Protein AF-A0A4Q6BDN5-F1 (afdb_monomer_lite)

pLDDT: mean 94.68, std 4.39, range [74.38, 97.81]

Secondary structure (DSSP, 8-state):
--TTHHHH-TTTTT-------S-GGGGTTSPPHHHHHHHH-

Sequence (41 aa):
GSPELVNTDPYGEGWMVRMKVANAADVDGLMDAAAYEKLVG

Foldseek 3Di:
DCCCCCVVPVPPPNDDDDDDDPDPCVCVPDDDPVRVVVVPD

Structure (mmCIF, N/CA/C/O backbone):
data_AF-A0A4Q6BDN5-F1
#
_entry.id   AF-A0A4Q6BDN5-F1
#
loop_
_atom_site.group_PDB
_atom_site.id
_atom_site.type_symbol
_atom_site.label_atom_id
_atom_site.label_alt_id
_atom_site.label_comp_id
_atom_site.label_asym_id
_atom_site.label_entity_id
_atom_site.label_seq_id
_atom_site.pdbx_PDB_ins_code
_atom_site.Cartn_x
_atom_site.Cartn_y
_atom_site.Cartn_z
_atom_site.occupancy
_atom_site.B_iso_or_equiv
_atom_site.auth_seq_id
_atom_site.auth_comp_id
_atom_site.auth_asym_id
_atom_site.auth_atom_id
_atom_site.pdbx_PDB_model_num
ATOM 1 N N . GLY A 1 1 ? 1.132 7.223 21.236 1.00 74.38 1 GLY A N 1
ATOM 2 C CA . GLY A 1 1 ? 0.766 6.824 19.866 1.00 74.38 1 GLY A CA 1
ATOM 3 C C . GLY A 1 1 ? -0.587 6.159 19.910 1.00 74.38 1 GLY A C 1
ATOM 4 O O . GLY A 1 1 ? -0.945 5.672 20.976 1.00 74.38 1 GLY A O 1
ATOM 5 N N . SER A 1 2 ? -1.296 6.162 18.788 1.00 90.50 2 SER A N 1
ATOM 6 C CA . SER A 1 2 ? -2.653 5.626 18.644 1.00 90.50 2 SER A CA 1
ATOM 7 C C . SER A 1 2 ? -2.624 4.340 17.808 1.00 90.50 2 SER A C 1
ATOM 9 O O . SER A 1 2 ? -2.773 4.410 16.589 1.00 90.50 2 SER A O 1
ATOM 11 N N . PRO A 1 3 ? -2.330 3.169 18.409 1.00 92.38 3 PRO A N 1
ATOM 12 C CA . PRO A 1 3 ? -2.229 1.898 17.680 1.00 92.38 3 PRO A CA 1
ATOM 13 C C . PRO A 1 3 ? -3.538 1.481 16.992 1.00 92.38 3 PRO A C 1
ATOM 15 O O . PRO A 1 3 ? -3.511 0.775 15.989 1.00 92.38 3 PRO A O 1
ATOM 18 N N . GLU A 1 4 ? -4.679 1.943 17.497 1.00 96.19 4 GLU A N 1
ATOM 19 C CA . GLU A 1 4 ? -6.006 1.746 16.918 1.00 96.19 4 GLU A CA 1
ATOM 20 C C . GLU A 1 4 ? -6.141 2.294 15.491 1.00 96.19 4 GLU A C 1
ATOM 22 O O . GLU A 1 4 ? -6.958 1.778 14.728 1.00 96.19 4 GLU A O 1
ATOM 27 N N . LEU A 1 5 ? -5.298 3.260 15.100 1.00 96.19 5 LEU A N 1
ATOM 28 C CA . LEU A 1 5 ? -5.283 3.813 13.744 1.00 96.19 5 LEU A CA 1
ATOM 29 C 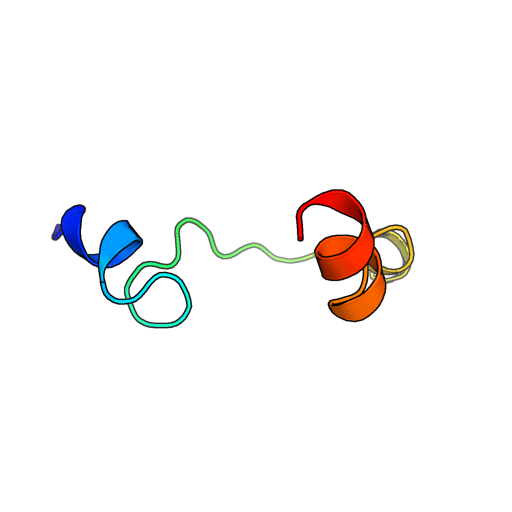C . LEU A 1 5 ? -4.962 2.755 12.686 1.00 96.19 5 LEU A C 1
ATOM 31 O O . LEU A 1 5 ? -5.462 2.855 11.574 1.00 96.19 5 LEU A O 1
ATOM 35 N N . VAL A 1 6 ? -4.216 1.698 13.031 1.00 95.94 6 VAL A N 1
ATOM 36 C CA . VAL A 1 6 ? -3.970 0.562 12.121 1.00 95.94 6 VAL A CA 1
ATOM 37 C C . VAL A 1 6 ? -5.278 -0.134 11.731 1.00 95.94 6 VAL A C 1
ATOM 39 O O . VAL A 1 6 ? -5.386 -0.667 10.633 1.00 95.94 6 VAL A O 1
ATOM 42 N N . ASN A 1 7 ? -6.283 -0.119 12.608 1.00 96.12 7 ASN A N 1
ATOM 43 C CA . ASN A 1 7 ? -7.571 -0.755 12.346 1.00 96.12 7 ASN A CA 1
ATOM 44 C C . ASN A 1 7 ? -8.544 0.182 11.619 1.00 96.12 7 ASN A C 1
ATOM 46 O O . ASN A 1 7 ? -9.313 -0.276 10.779 1.00 96.12 7 ASN A O 1
ATOM 50 N N . THR A 1 8 ? -8.557 1.473 11.967 1.00 97.25 8 THR A N 1
ATOM 51 C CA . THR A 1 8 ? -9.559 2.429 11.462 1.00 97.25 8 THR A CA 1
ATOM 52 C C . THR A 1 8 ? -9.105 3.216 10.236 1.00 97.25 8 THR A C 1
ATOM 54 O O . THR A 1 8 ? -9.946 3.616 9.439 1.00 97.25 8 THR A O 1
ATOM 57 N N . ASP A 1 9 ? -7.800 3.450 10.090 1.00 96.81 9 ASP A N 1
ATOM 58 C CA . ASP A 1 9 ? -7.194 4.188 8.978 1.00 96.81 9 ASP A CA 1
ATOM 59 C C . ASP A 1 9 ? -5.845 3.558 8.548 1.00 96.81 9 ASP A C 1
ATOM 61 O O . ASP A 1 9 ? -4.780 4.174 8.676 1.00 96.81 9 ASP A O 1
ATOM 65 N N . PRO A 1 10 ? -5.860 2.302 8.050 1.00 95.75 10 PRO A N 1
ATOM 66 C CA . PRO A 1 10 ? -4.645 1.539 7.740 1.00 95.75 10 PRO A CA 1
ATOM 67 C C . PRO A 1 10 ? -3.785 2.147 6.621 1.00 95.75 10 PRO A C 1
ATOM 69 O O . PRO A 1 10 ? -2.593 1.852 6.536 1.00 95.75 10 PRO A O 1
ATOM 72 N N . TYR A 1 11 ? -4.378 2.973 5.754 1.00 94.31 11 TYR A N 1
ATOM 73 C CA . TYR A 1 11 ? -3.703 3.575 4.600 1.00 94.31 11 TYR A CA 1
ATOM 74 C C . TYR A 1 11 ? -3.381 5.068 4.782 1.00 94.31 11 TYR A C 1
ATOM 76 O O . TYR A 1 11 ? -2.626 5.618 3.979 1.00 94.31 11 TYR A O 1
ATOM 84 N N . GLY A 1 12 ? -3.925 5.721 5.815 1.00 95.06 12 GLY A N 1
ATOM 85 C CA . GLY A 1 12 ? -3.638 7.108 6.175 1.00 95.06 12 GLY A CA 1
ATOM 86 C C . GLY A 1 12 ? -2.656 7.209 7.341 1.00 95.06 12 GLY A C 1
ATOM 87 O O . GLY A 1 12 ? -1.455 6.968 7.187 1.00 95.06 12 GLY A O 1
ATOM 88 N N . GLU A 1 13 ? -3.145 7.609 8.514 1.00 95.31 13 GLU A N 1
ATOM 89 C CA . GLU A 1 13 ? -2.301 7.834 9.695 1.00 95.31 13 GLU A CA 1
ATOM 90 C C . GLU A 1 13 ? -1.773 6.536 10.329 1.00 95.31 13 GLU A C 1
ATOM 92 O O . GLU A 1 13 ? -0.752 6.569 11.015 1.00 95.31 13 GLU A O 1
ATOM 97 N N . GLY A 1 14 ? -2.399 5.387 10.052 1.00 95.81 14 GLY A N 1
ATOM 98 C CA . GLY A 1 14 ? -2.015 4.067 10.565 1.00 95.81 14 GLY A CA 1
ATOM 99 C C . GLY A 1 14 ? -0.796 3.410 9.900 1.00 95.81 14 GLY A C 1
ATOM 100 O O . GLY A 1 14 ? -0.563 2.219 10.114 1.00 95.81 14 GLY A O 1
ATOM 101 N N . TRP A 1 15 ? -0.012 4.132 9.090 1.00 94.69 15 TRP A N 1
ATOM 102 C CA . TRP A 1 15 ? 1.173 3.577 8.422 1.00 94.69 15 TRP A CA 1
ATOM 103 C C . TRP A 1 15 ? 2.226 3.085 9.433 1.00 94.69 15 TRP A C 1
ATOM 105 O O . TRP A 1 15 ? 2.536 3.756 10.415 1.00 94.69 15 TRP A O 1
ATOM 115 N N . MET A 1 16 ? 2.821 1.915 9.178 1.00 93.94 16 MET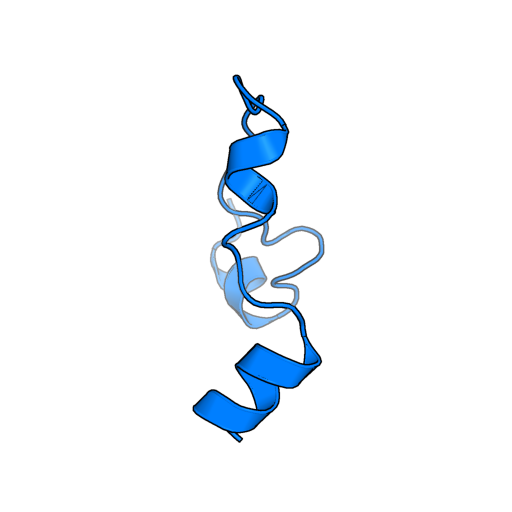 A N 1
ATOM 116 C CA . MET A 1 16 ? 3.762 1.296 10.125 1.00 93.94 16 MET A CA 1
ATOM 117 C C . MET A 1 16 ? 5.199 1.800 9.958 1.00 93.94 16 MET A C 1
ATOM 119 O O . MET A 1 16 ? 5.852 2.178 10.928 1.00 93.94 16 MET A O 1
ATOM 123 N N . VAL A 1 17 ? 5.717 1.779 8.726 1.00 95.19 17 VAL A N 1
ATOM 124 C CA . VAL A 1 17 ? 7.104 2.150 8.410 1.00 95.19 17 VAL A CA 1
ATOM 125 C C . VAL A 1 17 ? 7.157 2.909 7.086 1.00 95.19 17 VAL A C 1
ATOM 127 O O . VAL A 1 17 ? 6.407 2.624 6.155 1.00 95.19 17 VAL A O 1
ATOM 130 N N . ARG A 1 18 ? 8.075 3.872 6.995 1.00 94.00 18 ARG A N 1
ATOM 131 C CA . ARG A 1 18 ? 8.486 4.529 5.753 1.00 94.00 18 ARG A CA 1
ATOM 132 C C . ARG A 1 18 ? 9.961 4.252 5.564 1.00 94.00 18 ARG A C 1
ATOM 134 O O . ARG A 1 18 ? 10.757 4.459 6.477 1.00 94.00 18 ARG A O 1
ATOM 141 N N . MET A 1 19 ? 10.320 3.790 4.379 1.00 94.19 19 MET A N 1
ATOM 142 C CA . MET A 1 19 ? 11.688 3.419 4.056 1.00 94.19 19 MET A CA 1
ATOM 143 C C . MET A 1 19 ? 12.030 3.830 2.632 1.00 94.19 19 MET A C 1
ATOM 145 O O . MET A 1 19 ? 11.157 3.950 1.774 1.00 94.19 19 MET A O 1
ATOM 149 N N . LYS A 1 20 ? 13.320 4.059 2.390 1.00 95.81 20 LYS A N 1
ATOM 150 C CA . LYS A 1 20 ? 13.837 4.316 1.050 1.00 95.81 20 LYS A CA 1
ATOM 151 C C . LYS A 1 20 ? 14.107 2.982 0.366 1.00 95.81 20 LYS A C 1
ATOM 153 O O . LYS A 1 20 ? 14.863 2.168 0.890 1.00 95.81 20 LYS A O 1
ATOM 158 N N . VAL A 1 21 ? 13.525 2.791 -0.812 1.00 95.06 21 VAL A N 1
ATOM 159 C CA . VAL A 1 21 ? 13.814 1.630 -1.655 1.00 95.06 21 VAL A CA 1
ATOM 160 C C . VAL A 1 21 ? 15.182 1.828 -2.310 1.00 95.06 21 VAL A C 1
ATOM 162 O O . VAL A 1 21 ? 15.449 2.882 -2.891 1.00 95.06 21 VAL A O 1
ATOM 165 N N . ALA A 1 22 ? 16.067 0.842 -2.163 1.00 96.06 22 ALA A N 1
ATOM 166 C CA . ALA A 1 22 ? 17.428 0.907 -2.693 1.00 96.06 22 ALA A CA 1
ATOM 167 C C . ALA A 1 22 ? 17.481 0.609 -4.201 1.00 96.06 22 ALA A C 1
ATOM 169 O O . ALA A 1 22 ? 18.243 1.256 -4.918 1.00 96.06 22 ALA A O 1
ATOM 170 N N . ASN A 1 23 ? 16.6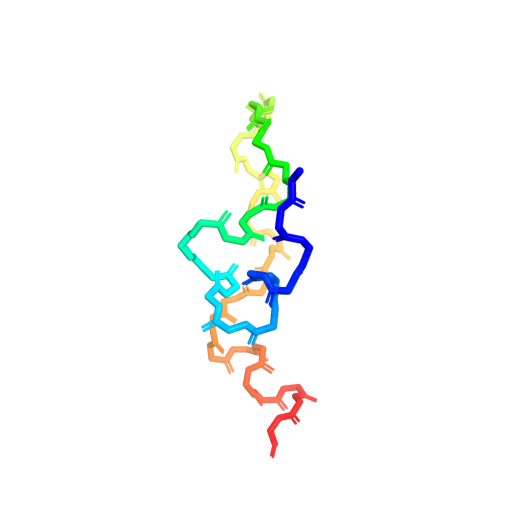50 -0.322 -4.677 1.00 96.19 23 ASN A N 1
ATOM 171 C CA . ASN A 1 23 ? 16.520 -0.696 -6.080 1.00 96.19 23 ASN A CA 1
ATOM 172 C C . ASN A 1 23 ? 15.043 -0.673 -6.496 1.00 96.19 23 ASN A C 1
ATOM 174 O O . ASN A 1 23 ? 14.226 -1.392 -5.931 1.00 96.19 23 ASN A O 1
ATOM 178 N N . ALA A 1 24 ? 14.697 0.143 -7.494 1.00 94.19 24 ALA A N 1
ATOM 179 C CA . ALA A 1 24 ? 13.311 0.285 -7.935 1.00 94.19 24 ALA A CA 1
ATOM 180 C C . ALA A 1 24 ? 12.724 -1.024 -8.485 1.00 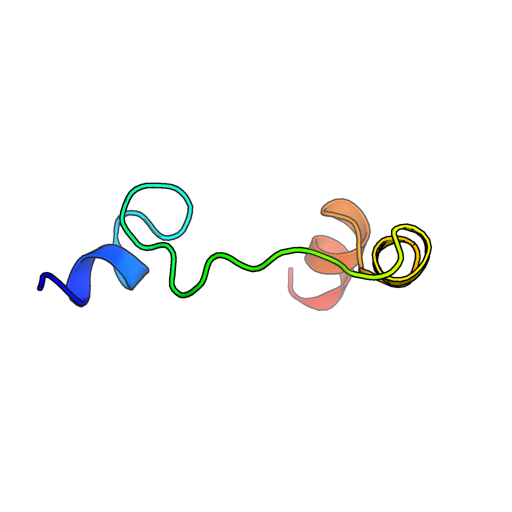94.19 24 ALA A C 1
ATOM 182 O O . ALA A 1 24 ? 11.547 -1.267 -8.271 1.00 94.19 24 ALA A O 1
ATOM 183 N N . ALA A 1 25 ? 13.535 -1.885 -9.110 1.00 96.06 25 ALA A N 1
ATOM 184 C CA . ALA A 1 25 ? 13.061 -3.152 -9.673 1.00 96.06 25 ALA A CA 1
ATOM 185 C C . ALA A 1 25 ? 12.566 -4.149 -8.607 1.00 96.06 25 ALA A C 1
ATOM 187 O O . ALA A 1 25 ? 11.837 -5.083 -8.927 1.00 96.06 25 ALA A O 1
ATOM 188 N N . ASP A 1 26 ? 12.914 -3.950 -7.329 1.00 93.81 26 ASP A N 1
ATOM 189 C CA . ASP A 1 26 ? 12.439 -4.811 -6.241 1.00 93.81 26 ASP A CA 1
ATOM 190 C C . ASP A 1 26 ? 10.910 -4.710 -6.054 1.00 93.81 26 ASP A C 1
ATOM 192 O O . ASP A 1 26 ? 10.299 -5.617 -5.489 1.00 93.81 26 ASP A O 1
ATOM 196 N N . VAL A 1 27 ? 10.272 -3.630 -6.537 1.00 95.00 27 VAL A N 1
ATOM 197 C CA . VAL A 1 27 ? 8.810 -3.457 -6.454 1.00 95.00 27 VAL A CA 1
ATOM 198 C C . VAL A 1 27 ? 8.056 -4.206 -7.555 1.00 95.00 27 VAL A C 1
ATOM 200 O O . VAL A 1 27 ? 6.869 -4.470 -7.388 1.00 95.00 27 VAL A O 1
ATOM 203 N N . AS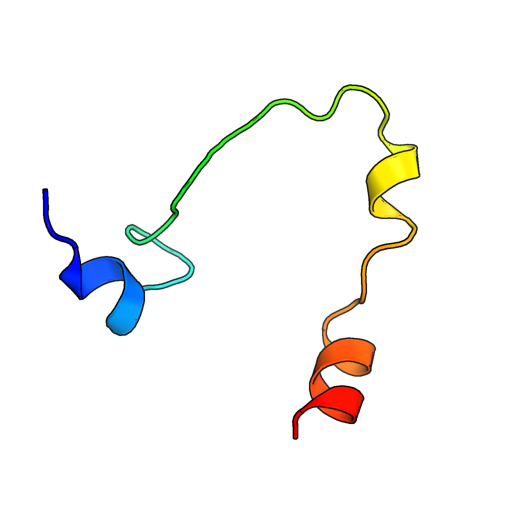P A 1 28 ? 8.730 -4.593 -8.644 1.00 94.31 28 ASP A N 1
ATOM 204 C CA . ASP A 1 28 ? 8.096 -5.218 -9.815 1.00 94.31 28 ASP A CA 1
ATOM 205 C C . ASP A 1 28 ? 7.581 -6.636 -9.513 1.00 94.31 28 ASP A C 1
ATOM 207 O O . ASP A 1 28 ? 6.672 -7.131 -10.176 1.00 94.31 28 ASP A O 1
ATOM 211 N N . GLY A 1 29 ? 8.160 -7.300 -8.507 1.00 93.88 29 GLY A N 1
ATOM 212 C CA . GLY A 1 29 ? 7.734 -8.624 -8.045 1.00 93.88 29 GLY A CA 1
ATOM 213 C C . GLY A 1 29 ? 6.590 -8.604 -7.026 1.00 93.88 29 GLY A C 1
ATOM 214 O O . GLY A 1 29 ? 6.158 -9.670 -6.585 1.00 93.88 29 GLY A O 1
ATOM 215 N N . LEU A 1 30 ? 6.124 -7.423 -6.607 1.00 96.19 30 LEU A N 1
ATOM 216 C CA . LEU A 1 30 ? 5.017 -7.293 -5.662 1.00 96.19 30 LEU A CA 1
ATOM 217 C C . LEU A 1 30 ? 3.672 -7.491 -6.370 1.00 96.19 30 LEU A C 1
ATOM 219 O O . LEU A 1 30 ? 3.523 -7.236 -7.563 1.00 96.19 30 LEU A O 1
ATOM 223 N N . 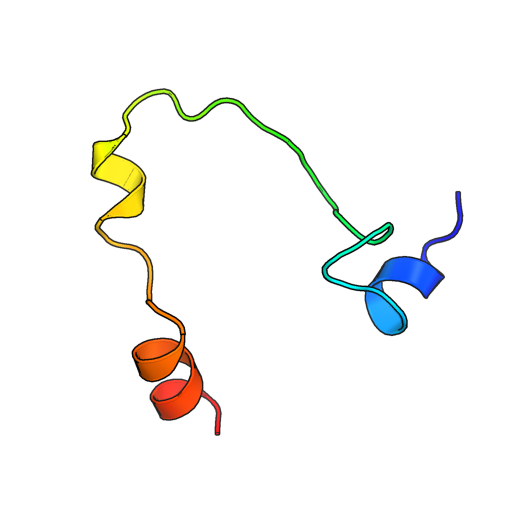MET A 1 31 ? 2.671 -7.947 -5.619 1.00 97.31 31 MET A N 1
ATOM 224 C CA . MET A 1 31 ? 1.321 -8.116 -6.156 1.00 97.31 31 MET A CA 1
ATOM 225 C C . MET A 1 31 ? 0.665 -6.753 -6.381 1.00 97.31 31 MET A C 1
ATOM 227 O O . MET A 1 31 ? 0.701 -5.887 -5.505 1.00 97.31 31 MET A O 1
ATOM 231 N N . ASP A 1 32 ? 0.014 -6.592 -7.531 1.00 96.94 32 ASP A N 1
ATOM 232 C CA . ASP A 1 32 ? -0.926 -5.495 -7.727 1.00 96.94 32 ASP A CA 1
ATOM 233 C C . ASP A 1 32 ? -2.238 -5.738 -6.950 1.00 96.94 32 ASP A C 1
ATOM 235 O O . ASP A 1 32 ? -2.472 -6.809 -6.376 1.00 96.94 32 ASP A O 1
ATOM 239 N N . ALA A 1 33 ? -3.111 -4.726 -6.926 1.00 96.69 33 ALA A N 1
ATOM 240 C CA . ALA A 1 33 ? -4.375 -4.797 -6.195 1.00 96.69 33 ALA A CA 1
ATOM 241 C C . ALA A 1 33 ? -5.289 -5.937 -6.686 1.00 96.69 33 ALA A C 1
ATOM 243 O O . ALA A 1 33 ? -5.898 -6.628 -5.870 1.00 96.69 33 ALA A O 1
ATOM 244 N N . ALA A 1 34 ? -5.352 -6.171 -8.001 1.00 97.56 34 ALA A N 1
ATOM 245 C CA . ALA A 1 34 ? -6.224 -7.183 -8.595 1.00 97.56 34 ALA A CA 1
ATOM 246 C C . ALA A 1 34 ? -5.711 -8.610 -8.340 1.00 97.56 34 ALA A C 1
ATOM 248 O O . ALA A 1 34 ? -6.495 -9.541 -8.159 1.00 97.56 34 ALA A O 1
ATOM 249 N N . ALA A 1 35 ? -4.394 -8.803 -8.338 1.00 97.56 35 ALA A N 1
ATOM 250 C CA . ALA A 1 35 ? -3.751 -10.062 -7.999 1.00 97.56 35 ALA A CA 1
ATOM 251 C C . ALA A 1 35 ? -3.961 -10.406 -6.521 1.00 97.56 35 ALA A C 1
ATOM 253 O O . ALA A 1 35 ? -4.233 -11.564 -6.205 1.00 97.56 35 ALA A O 1
ATOM 254 N N . TYR A 1 36 ? -3.864 -9.417 -5.627 1.00 97.25 36 TYR A N 1
ATOM 255 C CA . TYR A 1 36 ? -4.113 -9.623 -4.202 1.00 97.25 36 TYR A CA 1
ATOM 256 C C . TYR A 1 36 ? -5.584 -9.950 -3.919 1.00 97.25 36 TYR A C 1
ATOM 258 O O . TYR A 1 36 ? -5.858 -10.911 -3.208 1.00 97.25 36 TYR A O 1
ATOM 266 N N . GLU A 1 37 ? -6.531 -9.231 -4.531 1.00 97.44 37 GLU A N 1
ATOM 267 C CA . GLU A 1 37 ? -7.967 -9.519 -4.398 1.00 97.44 37 GLU A CA 1
ATOM 268 C C . GLU A 1 37 ? -8.295 -10.963 -4.798 1.00 97.44 37 GLU A C 1
ATOM 270 O O . GLU A 1 37 ? -8.977 -11.660 -4.060 1.00 97.44 37 GLU A O 1
ATOM 275 N N . LYS A 1 38 ? -7.723 -11.466 -5.898 1.00 97.81 38 LYS A N 1
ATOM 276 C CA . LYS A 1 38 ? -7.898 -12.870 -6.317 1.00 97.81 38 LYS A CA 1
ATOM 277 C C . LYS A 1 38 ? -7.339 -13.900 -5.333 1.00 97.81 38 LYS A C 1
ATOM 279 O O . LYS A 1 38 ? -7.728 -15.062 -5.407 1.00 97.81 38 LYS A O 1
ATOM 284 N N . LEU A 1 39 ? -6.371 -13.522 -4.498 1.00 97.38 39 LEU A N 1
ATOM 285 C CA . LEU A 1 39 ? -5.752 -14.423 -3.526 1.00 97.38 39 LEU A CA 1
ATOM 286 C C . LEU A 1 39 ? -6.593 -14.555 -2.250 1.00 97.38 39 LEU A C 1
ATOM 288 O O . LEU A 1 39 ? -6.594 -15.629 -1.649 1.00 97.38 39 LEU A O 1
ATOM 292 N N . VAL A 1 40 ? -7.246 -13.472 -1.815 1.00 96.44 40 VAL A N 1
ATOM 293 C CA . VAL A 1 40 ? -7.884 -13.395 -0.486 1.00 96.44 40 VAL A CA 1
ATOM 294 C C . VAL A 1 40 ? -9.392 -13.134 -0.501 1.00 96.44 40 VAL A C 1
ATOM 296 O O . VAL A 1 40 ? -10.027 -13.345 0.532 1.00 96.44 40 VAL A O 1
ATOM 299 N N . GLY A 1 41 ? -9.942 -12.633 -1.608 1.00 78.75 41 GLY A N 1
ATOM 300 C CA . GLY A 1 41 ? -11.376 -12.386 -1.803 1.00 78.75 41 GLY A CA 1
ATOM 301 C C . GLY A 1 41 ? -12.136 -13.631 -2.233 1.00 78.75 41 GLY A C 1
ATOM 302 O O . GLY A 1 41 ? -13.351 -13.674 -1.940 1.00 78.75 41 GLY A O 1
#

Radius of gyration: 13.63 Å; chains: 1; bounding box: 29×22×30 Å